Protein AF-A0A2T6DDJ1-F1 (afdb_monomer)

Mean predicted aligned error: 8.24 Å

Solvent-accessible surface area (backbone atoms only — not comparable to full-atom values): 4156 Å² total; per-residue (Å²): 131,80,81,77,54,71,65,56,67,64,45,49,64,55,54,51,48,47,45,53,51,37,23,50,53,53,12,64,75,71,73,45,92,57,55,73,80,35,68,67,34,47,51,51,40,51,51,51,52,53,52,52,54,47,53,53,52,54,65,58,63,75,72,67,82,90,83,86,132

Sequence (69 aa):
MSPRDPVLLRELPVIQKIIQDETWLEGERRGCPVSPSDHVVRENVCQVILRVGQQLRDSLGGSMPTAGA

Secondary structure (DSSP, 8-state):
-PPPPHHHHHHHHHHHHHHHHHHHHHHHHHTS---TT-HHHHHHHHHHHHHHHHHHHHHHHT-------

pLDDT: mean 85.56, std 16.38, range [41.97, 98.56]

Structure (mmCIF, N/CA/C/O backbone):
data_AF-A0A2T6DDJ1-F1
#
_entry.id   AF-A0A2T6DDJ1-F1
#
loop_
_atom_site.group_PDB
_atom_site.id
_atom_site.type_symbol
_atom_site.label_atom_id
_atom_site.label_alt_id
_atom_site.label_comp_id
_atom_site.label_asym_id
_atom_site.label_entity_id
_atom_site.label_seq_id
_atom_site.pdbx_PDB_ins_code
_atom_site.Cartn_x
_atom_site.Cartn_y
_atom_site.Cartn_z
_atom_site.occupancy
_atom_site.B_iso_or_equiv
_atom_site.auth_seq_id
_atom_site.auth_comp_id
_atom_site.auth_asym_id
_atom_site.auth_atom_id
_atom_site.pdbx_PDB_model_num
ATOM 1 N N . MET A 1 1 ? 17.404 -23.324 1.984 1.00 46.19 1 MET A N 1
ATOM 2 C CA . MET A 1 1 ? 16.957 -21.921 1.854 1.00 46.19 1 MET A CA 1
ATOM 3 C C . MET A 1 1 ? 17.425 -21.433 0.500 1.00 46.19 1 MET A C 1
ATOM 5 O O . MET A 1 1 ? 18.629 -21.421 0.280 1.00 46.19 1 MET A O 1
ATOM 9 N N . SER A 1 2 ? 16.510 -21.135 -0.422 1.00 61.44 2 SER A N 1
ATOM 10 C CA . SER A 1 2 ? 16.886 -20.558 -1.717 1.00 61.44 2 SER A CA 1
ATOM 11 C C . SER A 1 2 ? 17.591 -19.214 -1.491 1.00 61.44 2 SER A C 1
ATOM 13 O O . SER A 1 2 ? 17.182 -18.487 -0.577 1.00 61.44 2 SER A O 1
ATOM 15 N N . PRO A 1 3 ? 18.650 -18.884 -2.253 1.00 68.62 3 PRO A N 1
ATOM 16 C CA . PRO A 1 3 ? 19.272 -17.568 -2.178 1.00 68.62 3 PRO A CA 1
ATOM 17 C C . PRO A 1 3 ? 18.186 -16.504 -2.361 1.00 68.62 3 PRO A C 1
ATOM 19 O O . PRO A 1 3 ? 17.356 -16.608 -3.264 1.00 68.62 3 PRO A O 1
ATOM 22 N N . ARG A 1 4 ? 18.136 -15.535 -1.437 1.00 73.94 4 ARG A N 1
ATOM 23 C CA . ARG A 1 4 ? 17.147 -14.455 -1.492 1.00 73.94 4 ARG A CA 1
ATOM 24 C C . ARG A 1 4 ? 17.377 -13.689 -2.785 1.00 73.94 4 ARG A C 1
ATOM 26 O O . ARG A 1 4 ? 18.494 -13.235 -3.024 1.00 73.94 4 ARG A O 1
ATOM 33 N N . ASP A 1 5 ? 16.331 -13.573 -3.592 1.00 80.50 5 ASP A N 1
ATOM 34 C CA . ASP A 1 5 ? 16.378 -12.806 -4.829 1.00 80.50 5 ASP A CA 1
ATOM 35 C C . ASP A 1 5 ? 16.844 -11.368 -4.507 1.00 80.50 5 ASP A C 1
ATOM 37 O O . ASP A 1 5 ? 16.247 -10.709 -3.645 1.00 80.50 5 ASP A O 1
ATOM 41 N N . PRO A 1 6 ? 17.933 -10.878 -5.128 1.00 82.38 6 PRO A N 1
ATOM 42 C CA . PRO A 1 6 ? 18.439 -9.531 -4.884 1.00 82.38 6 PRO A CA 1
ATOM 43 C C . PRO A 1 6 ? 17.416 -8.438 -5.219 1.00 82.38 6 PRO A C 1
ATOM 45 O O . PRO A 1 6 ? 17.491 -7.354 -4.639 1.00 82.38 6 PRO A O 1
ATOM 48 N N . VAL A 1 7 ? 16.457 -8.709 -6.109 1.00 81.75 7 VAL A N 1
ATOM 49 C CA . VAL A 1 7 ? 15.329 -7.816 -6.394 1.00 81.75 7 VAL A CA 1
ATOM 50 C C . VAL A 1 7 ? 14.421 -7.719 -5.172 1.00 81.75 7 VAL A C 1
ATOM 52 O O . VAL A 1 7 ? 14.189 -6.619 -4.672 1.00 81.75 7 VAL A O 1
ATOM 55 N N . LEU A 1 8 ? 14.026 -8.857 -4.594 1.00 78.81 8 LEU A N 1
ATOM 56 C CA . LEU A 1 8 ? 13.193 -8.881 -3.387 1.00 78.81 8 LEU A CA 1
ATOM 57 C C . LEU A 1 8 ? 13.856 -8.152 -2.213 1.00 78.81 8 LEU A C 1
ATOM 59 O O . LEU A 1 8 ? 13.182 -7.463 -1.454 1.00 78.81 8 LEU A O 1
ATOM 63 N N . LEU A 1 9 ? 15.180 -8.252 -2.066 1.00 85.94 9 LEU A N 1
ATOM 64 C CA . LEU A 1 9 ? 15.907 -7.526 -1.017 1.00 85.94 9 LEU A CA 1
ATOM 65 C C . LEU A 1 9 ? 15.820 -6.000 -1.167 1.00 85.94 9 LEU A C 1
ATOM 67 O O . LEU A 1 9 ? 15.848 -5.295 -0.160 1.00 85.94 9 LEU A O 1
ATOM 71 N N . ARG A 1 10 ? 15.712 -5.492 -2.398 1.00 86.44 10 ARG A N 1
ATOM 72 C CA . ARG A 1 10 ? 15.555 -4.057 -2.681 1.00 86.44 10 ARG A CA 1
ATOM 73 C C . ARG A 1 10 ? 14.109 -3.596 -2.542 1.00 86.44 10 ARG A C 1
ATOM 75 O O . ARG A 1 10 ? 13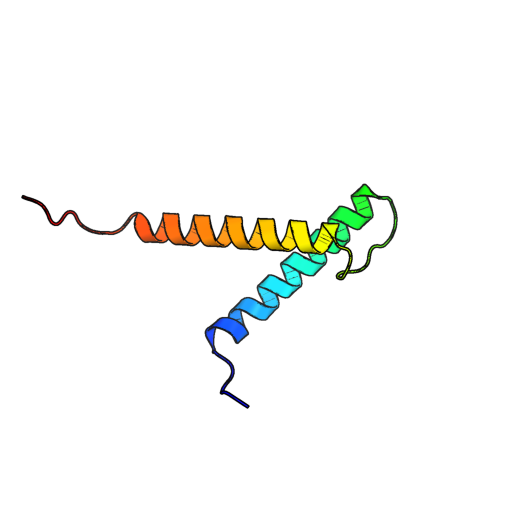.871 -2.468 -2.125 1.00 86.44 10 ARG A O 1
ATOM 82 N N . GLU A 1 11 ? 13.158 -4.461 -2.874 1.00 86.81 11 GLU A N 1
ATOM 83 C CA . GLU A 1 11 ? 11.730 -4.138 -2.858 1.00 86.81 11 GLU A CA 1
ATOM 84 C C . GLU A 1 11 ? 11.110 -4.246 -1.462 1.00 86.81 11 GLU A C 1
ATOM 86 O O . GLU A 1 11 ? 10.204 -3.483 -1.130 1.00 86.81 11 GLU A O 1
ATOM 91 N N . LEU A 1 12 ? 11.619 -5.142 -0.610 1.00 90.31 12 LEU A N 1
ATOM 92 C CA . LEU A 1 12 ? 11.095 -5.363 0.741 1.00 90.31 12 LEU A CA 1
ATOM 93 C C . LEU A 1 12 ? 10.970 -4.076 1.581 1.00 90.31 12 LEU A C 1
ATOM 95 O O . LEU A 1 12 ? 9.895 -3.868 2.146 1.00 90.31 12 LEU A O 1
ATOM 99 N N . PRO A 1 13 ? 11.982 -3.186 1.660 1.00 93.06 13 PRO A N 1
ATOM 100 C CA . PRO A 1 13 ? 11.851 -1.922 2.388 1.00 93.06 13 PRO A CA 1
ATOM 101 C C . PRO A 1 13 ? 10.752 -1.008 1.833 1.00 93.06 13 PRO A C 1
ATOM 103 O O . PRO A 1 13 ? 10.063 -0.332 2.595 1.00 93.06 13 PRO A O 1
ATOM 106 N N . VAL A 1 14 ? 10.552 -1.006 0.512 1.00 91.19 14 VAL A N 1
ATOM 107 C CA . VAL A 1 14 ? 9.503 -0.207 -0.138 1.00 91.19 14 VAL A CA 1
ATOM 108 C C . VAL A 1 14 ? 8.125 -0.760 0.218 1.00 91.19 14 VAL A C 1
ATOM 110 O O . VAL A 1 14 ? 7.245 -0.007 0.623 1.00 91.19 14 VAL A O 1
ATOM 113 N N . ILE A 1 15 ? 7.953 -2.082 0.158 1.00 91.94 15 ILE A N 1
ATOM 114 C CA . ILE A 1 15 ? 6.710 -2.752 0.563 1.00 91.94 15 ILE A CA 1
ATOM 115 C C . ILE A 1 15 ? 6.408 -2.481 2.042 1.00 91.94 15 ILE A C 1
ATOM 117 O O . ILE A 1 15 ? 5.271 -2.179 2.394 1.00 91.94 15 ILE A O 1
ATOM 121 N N . GLN A 1 16 ? 7.421 -2.532 2.912 1.00 95.75 16 GLN A N 1
ATOM 122 C CA . GLN A 1 16 ? 7.264 -2.195 4.330 1.00 95.75 16 GLN A CA 1
ATOM 123 C C . GLN A 1 16 ? 6.783 -0.758 4.530 1.00 95.75 16 GLN A C 1
ATOM 125 O O . GLN A 1 16 ? 5.923 -0.521 5.377 1.00 95.75 16 GLN A O 1
ATOM 130 N N . LYS A 1 17 ? 7.300 0.188 3.739 1.00 96.06 17 LYS A N 1
ATOM 131 C CA . LYS A 1 17 ? 6.863 1.582 3.796 1.00 96.06 17 LYS A CA 1
ATOM 132 C C . LYS A 1 17 ? 5.401 1.736 3.369 1.00 96.06 17 LYS A C 1
ATOM 134 O O . LYS A 1 17 ? 4.640 2.362 4.096 1.00 96.06 17 LYS A O 1
ATOM 139 N N . ILE A 1 18 ? 4.991 1.083 2.279 1.00 96.81 18 ILE A N 1
ATOM 140 C CA . ILE A 1 18 ? 3.586 1.072 1.832 1.00 96.81 18 ILE A CA 1
ATOM 141 C C . ILE A 1 18 ? 2.674 0.521 2.936 1.00 96.81 18 ILE A C 1
ATOM 143 O O . ILE A 1 18 ? 1.651 1.121 3.244 1.00 96.81 18 ILE A O 1
ATOM 147 N N . ILE A 1 19 ? 3.059 -0.584 3.585 1.00 97.75 19 ILE A N 1
ATOM 148 C CA . ILE A 1 19 ? 2.280 -1.160 4.692 1.00 97.75 19 ILE A CA 1
ATOM 149 C C . ILE A 1 19 ? 2.128 -0.161 5.845 1.00 97.75 19 ILE A C 1
ATOM 151 O O . ILE A 1 19 ? 1.031 -0.022 6.383 1.00 97.75 19 ILE A O 1
ATOM 155 N N . GLN A 1 20 ? 3.204 0.526 6.240 1.00 98.12 20 GLN A N 1
ATOM 156 C CA . GLN A 1 20 ? 3.152 1.528 7.311 1.00 98.12 20 GLN A CA 1
ATOM 157 C C . GLN A 1 20 ? 2.224 2.691 6.958 1.00 98.12 20 GLN A C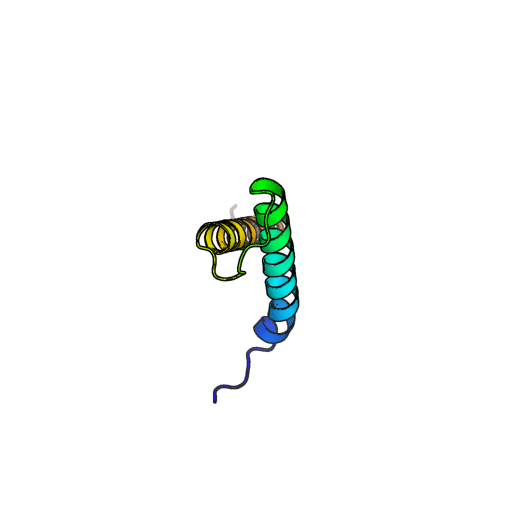 1
ATOM 159 O O . GLN A 1 20 ? 1.416 3.092 7.794 1.00 98.12 20 GLN A O 1
ATOM 164 N N . ASP A 1 21 ? 2.320 3.195 5.730 1.00 98.12 21 ASP A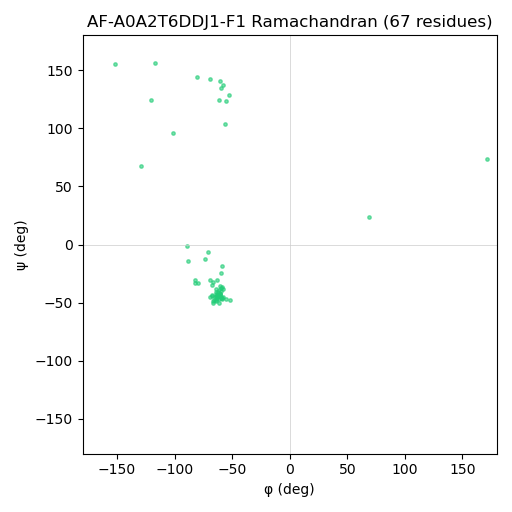 N 1
ATOM 165 C CA . ASP A 1 21 ? 1.537 4.341 5.277 1.00 98.12 21 ASP A CA 1
ATOM 166 C C . ASP A 1 21 ? 0.046 3.989 5.189 1.00 98.12 21 ASP A C 1
ATOM 168 O O . ASP A 1 21 ? -0.781 4.720 5.725 1.00 98.12 21 ASP A O 1
ATOM 172 N N . GLU A 1 22 ? -0.308 2.825 4.635 1.00 98.38 22 GLU A N 1
ATOM 173 C CA . GLU A 1 22 ? -1.702 2.358 4.576 1.00 98.38 22 GLU A CA 1
ATOM 174 C C . GLU A 1 22 ? -2.278 2.031 5.961 1.00 98.38 22 GLU A C 1
ATOM 176 O O . GLU A 1 22 ? -3.449 2.295 6.232 1.00 98.38 22 GLU A O 1
ATOM 181 N N . THR A 1 23 ? -1.453 1.501 6.872 1.00 98.56 23 THR A N 1
ATOM 182 C CA . THR A 1 23 ? -1.857 1.286 8.272 1.00 98.56 23 THR A CA 1
ATOM 183 C C . THR A 1 23 ? -2.165 2.622 8.947 1.00 98.56 23 THR A C 1
ATOM 185 O O . THR A 1 23 ? -3.168 2.745 9.646 1.00 98.56 23 THR A O 1
ATOM 188 N N . TRP A 1 24 ? -1.320 3.634 8.737 1.00 98.25 24 TRP A N 1
ATOM 189 C CA . TRP A 1 24 ? -1.541 4.965 9.292 1.00 98.25 24 TRP A CA 1
ATOM 190 C C . TRP A 1 24 ? -2.789 5.624 8.692 1.00 98.25 24 TRP A C 1
ATOM 192 O O . TRP A 1 24 ? -3.647 6.080 9.442 1.00 98.25 24 TRP A O 1
ATOM 202 N N . LEU A 1 25 ? -2.945 5.592 7.365 1.00 98.31 25 LEU A N 1
ATOM 203 C CA . LEU A 1 25 ? -4.095 6.169 6.661 1.00 98.31 25 LEU A CA 1
ATOM 204 C C . LEU A 1 25 ? -5.425 5.555 7.105 1.00 98.31 25 LEU A C 1
ATOM 206 O O . LEU A 1 25 ? -6.383 6.282 7.371 1.00 98.31 25 LEU A O 1
ATOM 210 N N . GLU A 1 26 ? -5.504 4.227 7.216 1.00 98.56 26 GLU A N 1
ATOM 211 C CA . GLU A 1 26 ? -6.732 3.577 7.682 1.00 98.56 26 GLU A CA 1
ATOM 212 C C . GLU A 1 26 ? -6.986 3.856 9.171 1.00 98.56 26 GLU A C 1
ATOM 214 O O . GLU A 1 26 ? -8.142 3.972 9.588 1.00 98.56 26 GLU A O 1
ATOM 219 N N . GLY A 1 27 ? -5.924 4.033 9.961 1.00 98.12 27 GLY A N 1
ATOM 220 C CA . GLY A 1 27 ? -6.032 4.473 11.346 1.00 98.12 27 GL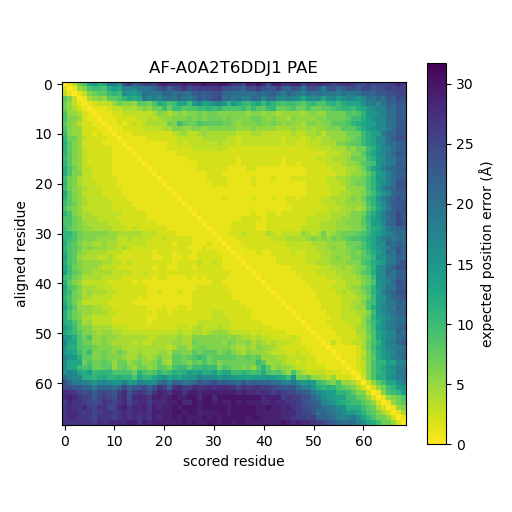Y A CA 1
ATOM 221 C C . GLY A 1 27 ? -6.635 5.874 11.475 1.00 98.12 27 GLY A C 1
ATOM 222 O O . GLY A 1 27 ? -7.582 6.066 12.238 1.00 98.12 27 GLY A O 1
ATOM 223 N N . GLU A 1 28 ? -6.166 6.826 10.665 1.00 98.44 28 GLU A N 1
ATOM 224 C CA . GLU A 1 28 ? -6.740 8.175 10.576 1.00 98.44 28 GLU A CA 1
ATOM 225 C C . GLU A 1 28 ? -8.209 8.129 10.132 1.00 98.44 28 GLU A C 1
ATOM 227 O O . GLU A 1 28 ? -9.063 8.796 10.715 1.00 98.44 28 GLU A O 1
ATOM 232 N N . ARG A 1 29 ? -8.542 7.283 9.146 1.00 98.00 29 ARG A N 1
ATOM 233 C CA . ARG A 1 29 ? -9.912 7.149 8.627 1.00 98.00 29 ARG A CA 1
ATOM 234 C C . ARG A 1 29 ? -10.895 6.618 9.673 1.00 98.00 29 ARG A C 1
ATOM 236 O O . ARG A 1 29 ? -12.053 7.034 9.689 1.00 98.00 29 ARG A O 1
ATOM 243 N N . ARG A 1 30 ? -10.459 5.678 10.517 1.00 97.75 30 ARG A N 1
ATOM 244 C CA . ARG A 1 30 ? -11.282 5.094 11.592 1.00 97.75 30 ARG A CA 1
ATOM 245 C C . ARG A 1 30 ? -11.210 5.881 12.901 1.00 97.75 30 ARG A C 1
ATOM 247 O O . ARG A 1 30 ? -12.035 5.647 13.781 1.00 97.75 30 ARG A O 1
ATOM 254 N N . GLY A 1 31 ? -10.241 6.786 13.038 1.00 98.12 31 GLY A N 1
ATOM 255 C CA . GLY A 1 31 ? -9.960 7.505 14.279 1.00 98.12 31 GLY A CA 1
ATOM 256 C C . GLY A 1 31 ? -9.384 6.611 15.383 1.00 98.12 31 GLY A C 1
ATOM 257 O O . GLY A 1 31 ? -9.546 6.917 16.564 1.00 98.12 31 GLY A O 1
ATOM 258 N N . CYS A 1 32 ? -8.757 5.484 15.035 1.00 97.38 32 CYS A N 1
ATOM 259 C CA . CYS A 1 32 ? -8.147 4.571 16.001 1.00 97.38 32 CYS A CA 1
ATOM 260 C C . CYS A 1 32 ? -6.967 3.793 15.395 1.00 97.38 32 CYS A C 1
ATOM 262 O O . CYS A 1 32 ? -6.927 3.589 14.184 1.00 97.38 32 CYS A O 1
ATOM 264 N N . PRO A 1 33 ? -6.002 3.317 16.206 1.00 97.12 33 PRO A N 1
ATOM 265 C CA . PRO A 1 33 ? -4.920 2.478 15.699 1.00 97.12 33 PRO A CA 1
ATOM 266 C C . PRO A 1 33 ? -5.450 1.185 15.064 1.00 97.12 33 PRO A C 1
ATOM 268 O O . PRO A 1 33 ? -6.283 0.495 15.655 1.00 97.12 33 PRO A O 1
ATOM 271 N N . VAL A 1 34 ? -4.921 0.825 13.893 1.00 98.00 34 VAL A N 1
ATOM 272 C CA . VAL A 1 34 ? -5.255 -0.422 13.188 1.00 98.00 34 VAL A CA 1
ATOM 273 C C . VAL A 1 34 ? -4.036 -1.332 13.052 1.00 98.00 34 VAL A C 1
ATOM 275 O O . VAL A 1 34 ? -2.888 -0.895 13.111 1.00 98.00 34 VAL A O 1
ATOM 278 N N . SER A 1 35 ? -4.289 -2.631 12.893 1.00 97.81 35 SER A N 1
ATOM 279 C CA . SER A 1 35 ? -3.234 -3.620 12.672 1.00 97.81 35 SER A CA 1
ATOM 280 C C . SER A 1 35 ? -2.793 -3.620 11.204 1.00 97.81 35 SER A C 1
ATOM 282 O O . SER A 1 35 ? -3.653 -3.575 10.327 1.00 97.81 35 SER A O 1
ATOM 284 N N . PRO A 1 36 ? -1.500 -3.826 10.900 1.00 97.12 36 PRO A N 1
ATOM 285 C CA . PRO A 1 36 ? -1.046 -4.110 9.535 1.00 97.12 36 PRO A CA 1
ATOM 286 C C . PRO A 1 36 ? -1.682 -5.368 8.920 1.00 97.12 36 PRO A C 1
ATOM 288 O O . PRO A 1 36 ? -1.637 -5.573 7.711 1.00 97.12 36 PRO A O 1
ATOM 291 N N . SER A 1 37 ? -2.241 -6.251 9.757 1.00 97.56 37 SER A N 1
ATOM 292 C CA . SER A 1 37 ? -2.971 -7.446 9.315 1.00 97.56 37 SER A CA 1
ATOM 293 C C . SER A 1 37 ? -4.466 -7.199 9.084 1.00 97.56 37 SER A C 1
ATOM 295 O O . SER A 1 37 ? -5.169 -8.138 8.712 1.00 97.56 37 SER A O 1
ATOM 297 N N . ASP A 1 38 ? -4.959 -5.977 9.315 1.00 98.06 38 ASP A N 1
ATOM 298 C CA . ASP A 1 38 ? -6.337 -5.589 9.015 1.00 98.06 38 ASP A CA 1
ATOM 299 C C . ASP A 1 38 ? -6.640 -5.811 7.526 1.00 98.06 38 ASP A C 1
ATOM 301 O O . ASP A 1 38 ? -5.814 -5.526 6.655 1.00 98.06 38 ASP A O 1
ATOM 305 N N . HIS A 1 39 ? -7.819 -6.357 7.232 1.00 97.94 39 HIS A N 1
ATOM 306 C CA . HIS A 1 39 ? -8.189 -6.731 5.869 1.00 97.94 39 HIS A CA 1
ATOM 307 C C . HIS A 1 39 ? -8.207 -5.528 4.916 1.00 97.94 39 HIS A C 1
ATOM 309 O O . HIS A 1 39 ? -7.700 -5.652 3.805 1.00 97.94 39 HIS A O 1
ATOM 315 N N . VAL A 1 40 ? -8.681 -4.359 5.367 1.00 97.81 40 VAL A N 1
ATOM 316 C CA . VAL A 1 40 ? -8.734 -3.143 4.538 1.00 97.81 40 VAL A CA 1
ATOM 317 C C . VAL A 1 40 ? -7.328 -2.644 4.234 1.00 97.81 40 VAL A C 1
ATOM 319 O O . VAL A 1 40 ? -7.018 -2.332 3.089 1.00 97.81 40 VAL A O 1
ATOM 322 N N . VAL A 1 41 ? -6.445 -2.639 5.238 1.00 97.88 41 VAL A N 1
ATOM 323 C CA . VAL A 1 41 ? -5.036 -2.262 5.047 1.00 97.88 41 VAL A CA 1
ATOM 324 C C . VAL A 1 41 ? -4.387 -3.182 4.013 1.00 97.88 41 VAL A C 1
ATOM 326 O O . VAL A 1 41 ? -3.757 -2.705 3.074 1.00 97.88 41 VAL A O 1
ATOM 329 N N . ARG A 1 42 ? -4.575 -4.503 4.126 1.00 97.69 42 ARG A N 1
ATOM 330 C CA . ARG A 1 42 ? -4.016 -5.467 3.165 1.00 97.69 42 ARG A CA 1
ATOM 331 C C . ARG A 1 42 ? -4.552 -5.259 1.751 1.00 97.69 42 ARG A C 1
ATOM 333 O O . ARG A 1 42 ? -3.770 -5.307 0.804 1.00 97.69 42 ARG A O 1
ATOM 340 N N . GLU A 1 43 ? -5.853 -5.030 1.605 1.00 98.00 43 GLU A N 1
ATOM 341 C CA . GLU A 1 43 ? -6.473 -4.749 0.308 1.00 98.00 43 GLU A CA 1
ATOM 342 C C . GLU A 1 43 ? -5.908 -3.472 -0.320 1.00 98.00 43 GLU A C 1
ATOM 344 O O . GLU A 1 43 ? -5.491 -3.500 -1.480 1.00 98.00 43 GLU A O 1
ATOM 349 N N . ASN A 1 44 ? -5.803 -2.386 0.448 1.00 97.56 44 ASN A N 1
ATOM 350 C CA . ASN A 1 44 ? -5.252 -1.121 -0.035 1.00 97.56 44 ASN A CA 1
ATOM 351 C C . ASN A 1 44 ? -3.776 -1.253 -0.430 1.00 97.56 44 ASN A C 1
ATOM 353 O O . ASN A 1 44 ? -3.392 -0.835 -1.522 1.00 97.56 44 ASN A O 1
ATOM 357 N N . VAL A 1 45 ? -2.958 -1.921 0.391 1.00 97.06 45 VAL A N 1
ATOM 358 C CA . VAL A 1 45 ? -1.553 -2.223 0.066 1.00 97.06 45 VAL A CA 1
ATOM 359 C C . VAL A 1 45 ? -1.458 -2.975 -1.264 1.00 97.06 45 VAL A C 1
ATOM 361 O O . VAL A 1 45 ? -0.659 -2.610 -2.130 1.00 97.06 45 VAL A O 1
ATOM 364 N N . CYS A 1 46 ? -2.291 -4.001 -1.469 1.00 96.31 46 CYS A N 1
ATOM 365 C CA . CYS A 1 46 ? -2.336 -4.734 -2.733 1.00 96.3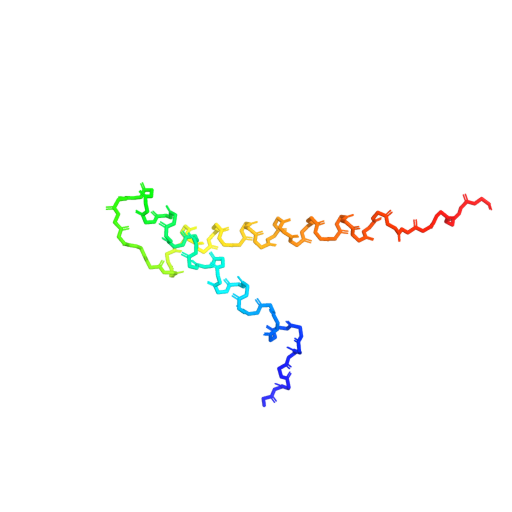1 46 CYS A CA 1
ATOM 366 C C . CYS A 1 46 ? -2.710 -3.824 -3.912 1.00 96.31 46 CYS A C 1
ATOM 368 O O . CYS A 1 46 ? -2.074 -3.908 -4.964 1.00 96.31 46 CYS A O 1
ATOM 370 N N . GLN A 1 47 ? -3.691 -2.933 -3.750 1.00 96.50 47 GLN A N 1
ATOM 371 C CA . GLN A 1 47 ? -4.072 -1.980 -4.796 1.00 96.50 47 GLN A CA 1
ATOM 372 C C . GLN A 1 47 ? -2.929 -1.024 -5.158 1.00 96.50 47 GLN A C 1
ATOM 374 O O . GLN A 1 47 ? -2.684 -0.793 -6.345 1.00 96.50 47 GLN A O 1
ATOM 379 N N . VAL A 1 48 ? -2.203 -0.502 -4.164 1.00 95.19 48 VAL A N 1
ATOM 380 C CA . VAL A 1 48 ? -1.038 0.369 -4.384 1.00 95.19 48 VAL A CA 1
ATOM 381 C C . VAL A 1 48 ? 0.044 -0.373 -5.164 1.00 95.19 48 VAL A C 1
ATOM 383 O O . VAL A 1 48 ? 0.496 0.120 -6.198 1.00 95.19 48 VAL A O 1
ATOM 386 N N . ILE A 1 49 ? 0.412 -1.581 -4.731 1.00 93.38 49 ILE A N 1
ATOM 387 C CA . ILE A 1 49 ? 1.442 -2.393 -5.397 1.00 93.38 49 ILE A CA 1
ATOM 388 C C . ILE A 1 49 ? 1.053 -2.692 -6.850 1.00 93.38 49 ILE A C 1
ATOM 390 O O . ILE A 1 49 ? 1.872 -2.526 -7.754 1.00 93.38 49 ILE A O 1
ATOM 394 N N . LEU A 1 50 ? -0.197 -3.096 -7.099 1.00 92.12 50 LEU A N 1
ATOM 395 C CA . LEU A 1 50 ? -0.676 -3.397 -8.450 1.00 92.12 50 LEU A CA 1
ATOM 396 C C . LEU A 1 50 ? -0.659 -2.159 -9.352 1.00 92.12 50 LEU A C 1
ATOM 398 O O . LEU A 1 50 ? -0.212 -2.248 -10.497 1.00 92.12 50 LEU A O 1
ATOM 402 N N . ARG A 1 51 ? -1.096 -1.004 -8.835 1.00 92.06 51 ARG A N 1
ATOM 403 C CA . ARG A 1 51 ? -1.103 0.263 -9.576 1.00 92.06 51 ARG A CA 1
ATOM 404 C C . ARG A 1 51 ? 0.311 0.715 -9.929 1.00 92.06 51 ARG A C 1
ATOM 406 O O . ARG A 1 51 ? 0.567 1.021 -11.090 1.00 92.06 51 ARG A O 1
ATOM 413 N N . VAL A 1 52 ? 1.227 0.722 -8.961 1.00 87.25 52 VAL A N 1
ATOM 414 C CA . VAL A 1 52 ? 2.629 1.107 -9.187 1.00 87.25 52 VAL A CA 1
ATOM 415 C C . VAL A 1 52 ? 3.299 0.137 -10.160 1.00 87.25 52 VAL A C 1
ATOM 417 O O . VAL A 1 52 ? 3.953 0.563 -11.109 1.00 87.25 52 VAL A O 1
ATOM 420 N N . GLY A 1 53 ? 3.082 -1.170 -9.990 1.00 84.75 53 GLY A N 1
ATOM 421 C CA . GLY A 1 53 ? 3.606 -2.181 -10.907 1.00 84.75 53 GLY A CA 1
ATOM 422 C C . GLY A 1 53 ? 3.105 -1.995 -12.341 1.00 84.75 53 GLY A C 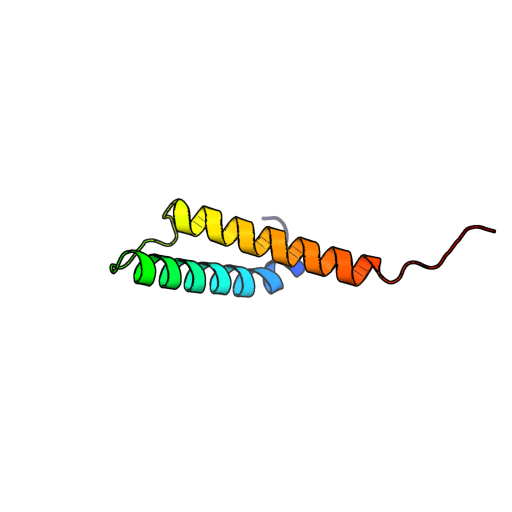1
ATOM 423 O O . GLY A 1 53 ? 3.873 -2.183 -13.284 1.00 84.75 53 GLY A O 1
ATOM 424 N N . GLN A 1 54 ? 1.842 -1.597 -12.519 1.00 84.94 54 GLN A N 1
ATOM 425 C CA . GLN A 1 54 ? 1.299 -1.277 -13.837 1.00 84.94 54 GLN A CA 1
ATOM 426 C C . GLN A 1 54 ? 1.960 -0.032 -14.434 1.00 84.94 54 GLN A C 1
ATOM 428 O O . GLN A 1 54 ? 2.463 -0.104 -15.549 1.00 84.94 54 GLN A O 1
ATOM 433 N N . GLN A 1 55 ? 2.062 1.058 -13.671 1.00 85.69 55 GLN A N 1
ATOM 434 C CA . GLN A 1 55 ? 2.709 2.296 -14.119 1.00 85.69 55 GLN A CA 1
ATOM 435 C C . GLN A 1 55 ? 4.167 2.079 -14.548 1.00 85.69 55 GLN A C 1
ATOM 437 O O . GLN A 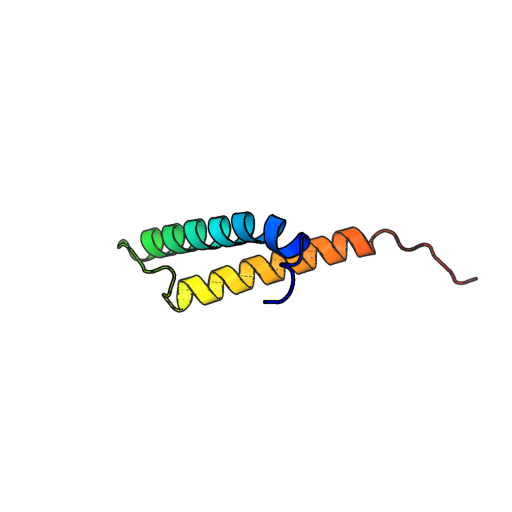1 55 ? 4.615 2.660 -15.537 1.00 85.69 55 GLN A O 1
ATOM 442 N N . LEU A 1 56 ? 4.907 1.225 -13.832 1.00 80.69 56 LEU A N 1
ATOM 443 C CA . LEU A 1 56 ? 6.277 0.859 -14.194 1.00 80.69 56 LEU A CA 1
ATOM 444 C C . LEU A 1 56 ? 6.323 0.112 -15.529 1.00 80.69 56 LEU A C 1
ATOM 446 O O . LEU A 1 56 ? 7.120 0.467 -16.396 1.00 80.69 56 LEU A O 1
ATOM 450 N N . ARG A 1 57 ? 5.455 -0.891 -15.717 1.00 82.44 57 ARG A N 1
ATOM 451 C CA . ARG A 1 57 ? 5.359 -1.637 -16.982 1.00 82.44 57 ARG A CA 1
ATOM 452 C C . ARG A 1 57 ? 4.955 -0.738 -18.146 1.00 82.44 57 ARG A C 1
ATOM 454 O O . ARG A 1 57 ? 5.555 -0.854 -19.207 1.00 82.44 57 ARG A O 1
ATOM 461 N N . ASP A 1 58 ? 4.016 0.17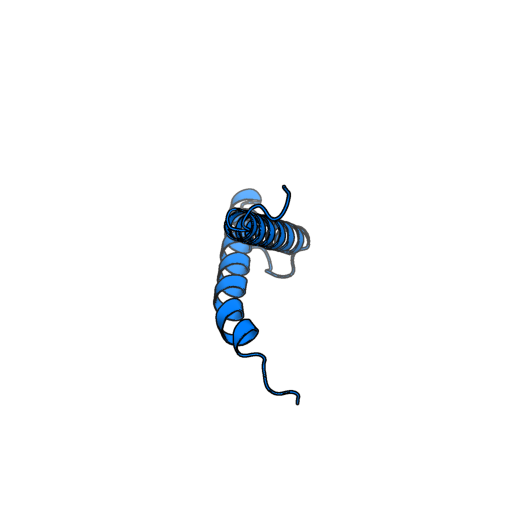8 -17.939 1.00 84.19 58 ASP A N 1
ATOM 462 C CA . ASP A 1 58 ? 3.592 1.138 -18.963 1.00 84.19 58 ASP A CA 1
ATOM 463 C C . ASP A 1 58 ? 4.740 2.090 -19.341 1.00 84.19 58 ASP A C 1
ATOM 465 O O . ASP A 1 58 ? 4.984 2.340 -20.520 1.00 84.19 58 ASP A O 1
ATOM 469 N N . SER A 1 59 ? 5.511 2.554 -18.350 1.00 77.50 59 SER A N 1
ATOM 470 C CA . SER A 1 59 ? 6.680 3.421 -18.566 1.00 77.50 59 SER A CA 1
ATOM 471 C C . SER A 1 59 ? 7.822 2.710 -19.304 1.00 77.50 59 SER A C 1
ATOM 473 O O . SER A 1 59 ? 8.543 3.341 -20.073 1.00 77.50 59 SER A O 1
ATOM 475 N N . LEU A 1 60 ? 7.983 1.399 -19.093 1.00 74.31 60 LEU A N 1
ATOM 476 C CA . LEU A 1 60 ? 8.955 0.549 -19.796 1.00 74.31 60 LEU A CA 1
ATOM 477 C C . LEU A 1 60 ? 8.469 0.146 -21.200 1.00 74.31 60 LEU A C 1
ATOM 479 O O . LEU A 1 60 ? 9.274 0.006 -22.115 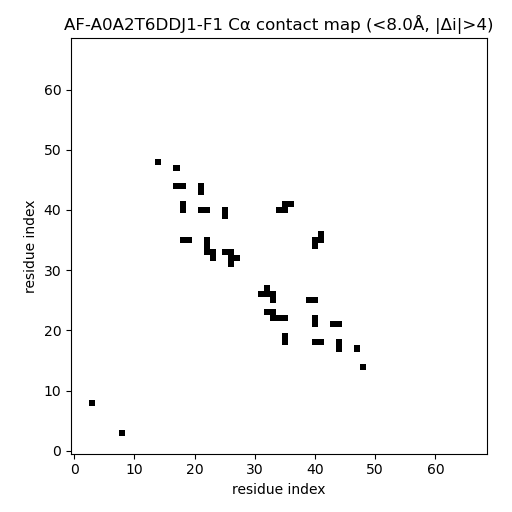1.00 74.31 60 LEU A O 1
ATOM 483 N N . GLY A 1 61 ? 7.157 -0.025 -21.382 1.00 59.94 61 GLY A N 1
ATOM 484 C CA . GLY A 1 61 ? 6.524 -0.363 -22.660 1.00 59.94 61 GLY A CA 1
ATOM 485 C C . GLY A 1 61 ? 6.474 0.793 -23.667 1.00 59.94 61 GLY A C 1
ATOM 486 O O . GLY A 1 61 ? 6.230 0.555 -24.847 1.00 59.94 61 GLY A O 1
ATOM 487 N N . GLY A 1 62 ? 6.751 2.029 -23.234 1.00 53.94 62 GLY A N 1
ATOM 488 C CA . GLY A 1 62 ? 6.859 3.209 -24.101 1.00 53.94 62 GLY A CA 1
ATOM 489 C C . GLY A 1 62 ? 8.105 3.244 -25.000 1.00 53.94 62 GLY A C 1
ATOM 490 O O . GLY A 1 62 ? 8.213 4.118 -25.857 1.00 53.94 62 GLY A O 1
ATOM 491 N N . SER A 1 63 ? 9.037 2.303 -24.839 1.00 50.12 63 SER A N 1
ATOM 492 C CA . SER A 1 63 ? 10.257 2.187 -25.642 1.00 50.12 63 SER A CA 1
ATOM 493 C C . SER A 1 63 ? 10.430 0.769 -26.192 1.00 50.12 63 SER A C 1
ATOM 495 O O . SER A 1 63 ? 11.368 0.052 -25.852 1.00 50.12 63 SER A O 1
ATOM 497 N N . MET A 1 64 ? 9.546 0.375 -27.113 1.00 49.06 64 MET A N 1
ATOM 498 C CA . MET A 1 64 ? 9.826 -0.718 -28.047 1.00 49.06 64 MET A CA 1
ATOM 499 C C . MET A 1 64 ? 9.748 -0.186 -29.491 1.00 49.06 64 MET A C 1
ATOM 501 O O . MET A 1 64 ? 8.747 0.436 -29.850 1.00 49.06 64 MET A O 1
ATOM 505 N N . PRO A 1 65 ? 10.809 -0.354 -30.308 1.00 50.03 65 PRO A N 1
ATOM 506 C CA . PRO A 1 65 ? 10.876 0.199 -31.653 1.00 50.03 65 PRO A CA 1
ATOM 507 C C . PRO A 1 65 ? 9.892 -0.519 -32.577 1.00 50.03 65 PRO A C 1
ATOM 509 O O . PRO A 1 65 ? 9.706 -1.734 -32.500 1.00 50.03 65 PRO A O 1
ATOM 512 N N . THR A 1 66 ? 9.285 0.251 -33.474 1.00 53.62 66 THR A N 1
ATOM 513 C CA . THR A 1 66 ? 8.480 -0.232 -34.592 1.00 53.62 66 THR A CA 1
ATOM 514 C C . THR A 1 66 ? 9.299 -1.191 -35.458 1.00 53.62 66 THR A C 1
ATOM 516 O O . THR A 1 66 ? 10.130 -0.775 -36.259 1.00 53.62 66 THR A O 1
ATOM 519 N N . ALA A 1 67 ? 9.047 -2.490 -35.321 1.00 53.09 67 ALA A N 1
ATOM 520 C CA . ALA A 1 67 ? 9.399 -3.477 -36.333 1.00 53.09 67 ALA A CA 1
ATOM 521 C C . ALA A 1 67 ? 8.122 -3.819 -37.104 1.00 53.09 67 ALA A C 1
ATOM 523 O O . ALA A 1 67 ? 7.301 -4.612 -36.646 1.00 53.09 67 ALA A O 1
ATOM 524 N N . GLY A 1 68 ? 7.933 -3.161 -38.247 1.00 53.12 68 GLY A N 1
ATOM 525 C CA . GLY A 1 68 ? 6.788 -3.406 -39.117 1.00 53.12 68 GLY A CA 1
ATOM 526 C C . GLY A 1 68 ? 6.666 -2.402 -40.256 1.00 53.12 68 GLY A C 1
ATOM 527 O O . GLY A 1 68 ? 5.784 -1.549 -40.206 1.00 53.12 68 GLY A O 1
ATOM 528 N N . ALA A 1 69 ? 7.543 -2.516 -41.256 1.00 41.97 69 ALA A N 1
ATOM 529 C CA . ALA A 1 69 ? 7.276 -2.205 -42.664 1.00 41.97 69 ALA A CA 1
ATOM 530 C C . ALA A 1 69 ? 8.312 -2.926 -43.536 1.00 41.97 69 ALA A C 1
ATOM 532 O O . ALA A 1 69 ? 9.518 -2.788 -43.227 1.00 41.97 69 ALA A O 1
#

Radius of gyration: 17.12 Å; Cα contacts (8 Å, |Δi|>4): 29; chains: 1; bounding box: 31×30×59 Å

Foldseek 3Di:
DPDPDVVCVVCVVVLVVLLVVLQVVVCVVVVHHDDSPDPSSVVVSVVVVVVVVVVVVVVVVVDDDDPDD